Protein AF-A0A9Q1L7T2-F1 (afdb_monomer_lite)

InterPro domains:
  IPR008528 Protein unc-13 homologue [PTHR31280] (9-102)
  IPR014772 Mammalian uncoordinated homology 13, domain 2 [PS51259] (1-56)
  IPR057984 PATROL1-like, C-terminal [PF25761] (9-103)

Foldseek 3Di:
DVVVLVVQVVVLVVVLCVQCVVPPHDDNVVSVVVSVVVVLLSVVLPDDLVVLVVQLVVLVVCVVVVDGGPSRDHNVSSLVSLVPNPDPVSVVSNCVVVVPDDDD

Sequence (104 aa):
MAGVAVLQREDLEILKELFISGGEGLPRGVVENQVACVRQVIKMRGYETREIIEDLRSASELEMLGGRGKLGADTKTLLRILRYRGESKASQYVKKQFKIPKSA

Organism: NCBI:txid402998

Secondary structure (DSSP, 8-state):
-HHHHHHHHHHHHHHHHHHHGGGTSS-HHHHHHHHHHHHHHHHHHTS-HHHHHHHHHHHHHHGGGT---TT---HHHHHHHHHTT--HHHHHHHHHHTTPPPP-

Radius of gyration: 16.52 Å; chains: 1; bounding box: 40×27×43 Å

pLDDT: mean 86.13, std 10.61, range [50.28, 97.94]

Structure (mmCIF, N/CA/C/O backbone):
data_AF-A0A9Q1L7T2-F1
#
_entry.id   AF-A0A9Q1L7T2-F1
#
loop_
_atom_site.group_PDB
_atom_site.id
_atom_site.type_symbol
_atom_site.label_atom_id
_atom_site.label_alt_id
_atom_site.label_comp_id
_atom_site.label_asym_id
_atom_site.label_entity_id
_atom_site.label_seq_id
_atom_site.pdbx_PDB_ins_code
_atom_site.Cartn_x
_atom_site.Cartn_y
_atom_site.Cartn_z
_atom_site.occupancy
_atom_site.B_iso_or_equiv
_atom_site.auth_seq_id
_atom_site.auth_comp_id
_atom_site.auth_asym_id
_atom_site.auth_atom_id
_atom_site.pdbx_PDB_model_num
ATOM 1 N N . MET A 1 1 ? -16.205 -9.706 -5.444 1.00 50.28 1 MET A N 1
ATOM 2 C CA . MET A 1 1 ? -14.962 -9.236 -4.787 1.00 50.28 1 MET A CA 1
ATOM 3 C C . MET A 1 1 ? -13.688 -9.718 -5.493 1.00 50.28 1 MET A C 1
ATOM 5 O O . MET A 1 1 ? -12.783 -8.910 -5.624 1.00 50.28 1 MET A O 1
ATOM 9 N N . ALA A 1 2 ? -13.610 -10.954 -6.018 1.00 52.25 2 ALA A N 1
ATOM 10 C CA . ALA A 1 2 ? -12.409 -11.452 -6.717 1.00 52.25 2 ALA A CA 1
ATOM 11 C C . ALA A 1 2 ? -12.008 -10.647 -7.978 1.00 52.25 2 ALA A C 1
ATOM 13 O O . ALA A 1 2 ? -10.828 -10.376 -8.168 1.00 52.25 2 ALA A O 1
ATOM 14 N N . GLY A 1 3 ? -12.970 -10.191 -8.791 1.00 52.59 3 GLY A N 1
ATOM 15 C CA . GLY A 1 3 ? -12.677 -9.473 -10.045 1.00 52.59 3 GLY A CA 1
ATOM 16 C C . GLY A 1 3 ? -11.945 -8.135 -9.872 1.00 52.59 3 GLY A C 1
ATOM 17 O O . GLY A 1 3 ? -11.042 -7.833 -10.637 1.00 52.59 3 GLY A O 1
ATOM 18 N N . VAL A 1 4 ? -12.252 -7.359 -8.825 1.00 61.97 4 VAL A N 1
ATOM 19 C CA . VAL A 1 4 ? -11.604 -6.050 -8.589 1.00 61.97 4 VAL A CA 1
ATOM 20 C C . VAL A 1 4 ? -10.137 -6.214 -8.179 1.00 61.97 4 VAL A C 1
ATOM 22 O O . VAL A 1 4 ? -9.289 -5.419 -8.569 1.00 61.97 4 VAL A O 1
ATOM 25 N N . ALA A 1 5 ? -9.821 -7.260 -7.412 1.00 63.81 5 ALA A N 1
ATOM 26 C CA . ALA A 1 5 ? -8.450 -7.542 -6.996 1.00 63.81 5 ALA A CA 1
ATOM 27 C C . ALA A 1 5 ? -7.581 -8.073 -8.149 1.00 63.81 5 ALA A C 1
ATOM 29 O O . ALA A 1 5 ? -6.375 -7.837 -8.149 1.00 63.81 5 ALA A O 1
ATOM 30 N N . VAL A 1 6 ? -8.182 -8.779 -9.113 1.00 64.06 6 VAL A N 1
ATOM 31 C CA . VAL A 1 6 ? -7.502 -9.234 -10.337 1.00 64.06 6 VAL A CA 1
ATOM 32 C C . VAL A 1 6 ? -7.179 -8.037 -11.233 1.00 64.06 6 VAL A C 1
ATOM 34 O O . VAL A 1 6 ? -6.010 -7.848 -11.558 1.00 64.06 6 VAL A O 1
ATOM 37 N N . LEU A 1 7 ? -8.157 -7.157 -11.480 1.00 74.31 7 LEU A N 1
ATOM 38 C CA . LEU A 1 7 ? -7.957 -5.928 -12.260 1.00 74.31 7 LEU A CA 1
ATOM 39 C C . LEU A 1 7 ? -6.849 -5.043 -11.668 1.00 74.31 7 LEU A C 1
ATOM 41 O O . LEU A 1 7 ? -5.944 -4.635 -12.377 1.00 74.31 7 LEU A O 1
ATOM 45 N N . GLN A 1 8 ? -6.819 -4.846 -10.345 1.00 81.56 8 GLN A N 1
ATOM 46 C CA . GLN A 1 8 ? -5.761 -4.052 -9.699 1.00 81.56 8 GLN A CA 1
ATOM 47 C C . GLN A 1 8 ? -4.351 -4.636 -9.858 1.00 81.56 8 GLN A C 1
ATOM 49 O O . GLN A 1 8 ? -3.371 -3.890 -9.842 1.00 81.56 8 GLN A O 1
ATOM 54 N N . ARG A 1 9 ? -4.223 -5.964 -9.952 1.00 86.06 9 ARG A N 1
ATOM 55 C CA . ARG A 1 9 ? -2.923 -6.611 -10.176 1.00 86.06 9 ARG A CA 1
ATOM 56 C C . ARG A 1 9 ? -2.483 -6.459 -11.623 1.00 86.06 9 ARG A C 1
ATOM 58 O O . ARG A 1 9 ? -1.320 -6.151 -11.850 1.00 86.06 9 ARG A O 1
ATOM 65 N N . GLU A 1 10 ? -3.401 -6.652 -12.561 1.00 90.88 10 GLU A N 1
ATOM 66 C CA . GLU A 1 10 ? -3.153 -6.470 -13.993 1.00 90.88 10 GLU A CA 1
ATOM 67 C C . GLU A 1 10 ? -2.791 -5.014 -14.304 1.00 90.88 10 GLU A C 1
ATOM 69 O O . GLU A 1 10 ? -1.753 -4.764 -14.914 1.00 90.88 10 GLU A O 1
ATOM 74 N N . ASP A 1 11 ? -3.553 -4.056 -13.769 1.00 93.81 11 ASP A N 1
ATOM 75 C CA . ASP A 1 11 ? -3.272 -2.623 -13.884 1.00 93.81 11 ASP A CA 1
ATOM 76 C C . ASP A 1 11 ? -1.874 -2.276 -13.349 1.00 93.81 11 ASP A C 1
ATOM 78 O O . ASP A 1 11 ? -1.153 -1.478 -13.949 1.00 93.81 11 ASP A O 1
ATOM 82 N N . LEU A 1 12 ? -1.450 -2.894 -12.238 1.00 94.62 12 LEU A N 1
ATOM 83 C CA . LEU A 1 12 ? -0.110 -2.680 -11.689 1.00 94.62 12 LEU A CA 1
ATOM 84 C C . LEU A 1 12 ? 0.992 -3.216 -12.616 1.00 94.62 12 LEU A C 1
ATOM 86 O O . LEU A 1 12 ? 2.028 -2.564 -12.736 1.00 94.62 12 LEU A O 1
ATOM 90 N N . GLU A 1 13 ? 0.798 -4.366 -13.270 1.00 94.94 13 GLU A N 1
ATOM 91 C CA . GLU A 1 13 ? 1.772 -4.866 -14.252 1.00 94.94 13 GLU A CA 1
ATOM 92 C C . GLU A 1 13 ? 1.847 -3.958 -15.482 1.00 94.94 13 GLU A C 1
ATOM 94 O O . GLU A 1 13 ? 2.946 -3.665 -15.952 1.00 94.94 13 GLU A O 1
ATOM 99 N N . ILE A 1 14 ? 0.705 -3.459 -15.965 1.00 95.94 14 ILE A N 1
ATOM 100 C CA . ILE A 1 14 ? 0.659 -2.513 -17.087 1.00 95.94 14 ILE A CA 1
ATOM 101 C C . ILE A 1 14 ? 1.405 -1.226 -16.720 1.00 95.94 14 ILE A C 1
ATOM 103 O O . ILE A 1 14 ? 2.266 -0.777 -17.475 1.00 95.94 14 ILE A O 1
ATOM 107 N N . LEU A 1 15 ? 1.134 -0.655 -15.540 1.00 96.19 15 LEU A N 1
ATOM 108 C CA . LEU A 1 15 ? 1.838 0.534 -15.052 1.00 96.19 15 LEU A CA 1
ATOM 109 C C . LEU A 1 15 ? 3.339 0.280 -14.899 1.00 96.19 15 LEU A C 1
ATOM 111 O O . LEU A 1 15 ? 4.145 1.126 -15.278 1.00 96.19 15 LEU A O 1
ATOM 115 N N . LYS A 1 16 ? 3.732 -0.884 -14.374 1.00 96.94 16 LYS A N 1
ATOM 116 C CA . LYS A 1 16 ? 5.141 -1.262 -14.238 1.00 96.94 16 LYS A CA 1
ATOM 117 C C . LYS A 1 16 ? 5.852 -1.242 -15.589 1.00 96.94 16 LYS A C 1
ATOM 119 O O . LYS A 1 16 ? 6.889 -0.594 -15.712 1.00 96.94 16 LYS A O 1
ATOM 124 N N 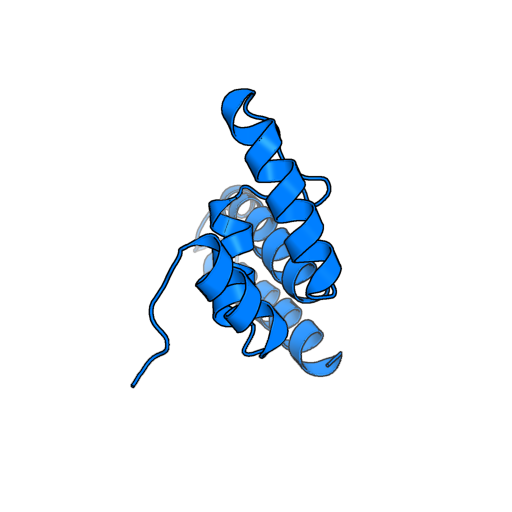. GLU A 1 17 ? 5.306 -1.926 -16.591 1.00 97.31 17 GLU A N 1
ATOM 125 C CA . GLU A 1 17 ? 5.929 -1.967 -17.916 1.00 97.31 17 GLU A CA 1
ATOM 126 C C . GLU A 1 17 ? 5.876 -0.598 -18.614 1.00 97.31 17 GLU A C 1
ATOM 128 O O . GLU A 1 17 ? 6.835 -0.243 -19.295 1.00 97.31 17 GLU A O 1
ATOM 133 N N . LEU A 1 18 ? 4.849 0.225 -18.363 1.00 97.19 18 LEU A N 1
ATOM 134 C CA . LEU A 1 18 ? 4.794 1.617 -18.828 1.00 97.19 18 LEU A CA 1
ATOM 135 C C . LEU A 1 18 ? 5.952 2.460 -18.266 1.00 97.19 18 LEU A C 1
ATOM 137 O O . LEU A 1 18 ? 6.588 3.194 -19.015 1.00 97.19 18 LEU A O 1
ATOM 141 N N . PHE A 1 19 ? 6.259 2.346 -16.969 1.00 97.38 19 PHE A N 1
ATOM 142 C CA . PHE A 1 19 ? 7.374 3.080 -16.353 1.00 97.38 19 PHE A CA 1
ATOM 143 C C . PHE A 1 19 ? 8.751 2.574 -16.794 1.00 97.38 19 PHE A C 1
ATOM 145 O O . PHE A 1 19 ? 9.702 3.353 -16.799 1.00 97.38 19 PHE A O 1
ATOM 152 N N . ILE A 1 20 ? 8.872 1.293 -17.149 1.00 97.88 20 ILE A N 1
ATOM 153 C CA . ILE A 1 20 ? 10.108 0.718 -17.705 1.00 97.88 20 ILE A CA 1
ATOM 154 C C . ILE A 1 20 ? 10.267 1.106 -19.183 1.00 97.88 20 ILE A C 1
ATOM 156 O O . ILE A 1 20 ? 11.385 1.314 -19.650 1.00 97.88 20 ILE A O 1
ATOM 160 N N . SER A 1 21 ? 9.156 1.213 -19.917 1.00 97.00 21 SER A N 1
ATOM 161 C CA . SER A 1 21 ? 9.078 1.638 -21.319 1.00 97.00 21 SER A CA 1
ATOM 162 C C . SER A 1 21 ? 10.088 0.934 -22.237 1.00 97.00 21 SER A C 1
ATOM 164 O O . SER A 1 21 ? 10.789 1.575 -23.018 1.00 97.00 21 SER A O 1
ATOM 166 N N . GLY A 1 22 ? 10.226 -0.391 -22.115 1.00 92.06 22 GLY A N 1
ATOM 167 C CA . GLY A 1 22 ? 11.142 -1.168 -22.962 1.00 92.06 22 GLY A CA 1
ATOM 168 C C . GLY A 1 22 ? 12.635 -0.867 -22.760 1.00 92.06 22 GLY A C 1
ATOM 169 O O . GLY A 1 22 ? 13.444 -1.308 -23.567 1.00 92.06 22 GLY A O 1
ATOM 170 N N . GLY A 1 23 ? 13.007 -0.150 -21.693 1.00 93.38 23 GLY A N 1
ATOM 171 C CA . GLY A 1 23 ? 14.385 0.260 -21.401 1.00 93.38 23 GLY A CA 1
ATOM 172 C C . GLY A 1 23 ? 14.644 1.761 -21.557 1.00 93.38 23 GLY A C 1
ATOM 173 O O . GLY A 1 23 ? 15.632 2.245 -21.017 1.00 93.38 23 GLY A O 1
ATOM 174 N N . GLU A 1 24 ? 13.737 2.498 -22.204 1.00 96.81 24 GLU A N 1
ATOM 175 C CA . GLU A 1 24 ? 13.808 3.964 -22.352 1.00 96.81 24 GLU A CA 1
ATOM 176 C C . GLU A 1 24 ? 13.297 4.716 -21.105 1.00 96.81 24 GLU A C 1
ATOM 178 O O . GLU A 1 24 ? 13.442 5.932 -20.991 1.00 96.81 24 GLU A O 1
ATOM 183 N N . GLY A 1 25 ? 12.652 4.003 -20.177 1.00 96.75 25 GLY A N 1
ATOM 184 C CA . GLY A 1 25 ? 12.085 4.555 -18.950 1.00 96.75 25 GLY A CA 1
ATOM 185 C C . GLY A 1 25 ? 13.005 4.430 -17.733 1.00 96.75 25 GLY A C 1
ATOM 186 O O . GLY A 1 25 ? 14.231 4.504 -17.808 1.00 96.75 25 GLY A O 1
ATOM 187 N N . LEU A 1 26 ? 12.399 4.240 -16.561 1.00 97.94 26 LEU A N 1
ATOM 188 C CA . LEU A 1 26 ? 13.130 4.033 -15.313 1.00 97.94 26 LEU A CA 1
ATOM 189 C C . LEU A 1 26 ? 13.825 2.658 -15.295 1.00 97.94 26 LEU A C 1
ATOM 191 O O . LEU A 1 26 ? 13.277 1.680 -15.814 1.00 97.94 26 LEU A O 1
ATOM 195 N N . PRO A 1 27 ? 14.983 2.523 -14.614 1.00 97.81 27 PRO A N 1
ATOM 196 C CA . PRO A 1 27 ? 15.647 1.233 -14.469 1.00 97.81 27 PRO A CA 1
ATOM 197 C C . PRO A 1 27 ? 14.716 0.192 -13.839 1.00 97.81 27 PRO A C 1
ATOM 199 O O . PRO A 1 27 ? 14.123 0.446 -12.787 1.00 97.81 27 PRO A O 1
ATOM 202 N N . ARG A 1 28 ? 14.639 -1.012 -14.426 1.00 96.38 28 ARG A N 1
ATOM 203 C CA . ARG A 1 28 ? 13.737 -2.085 -13.962 1.00 96.38 28 ARG A CA 1
ATOM 204 C C . ARG A 1 28 ? 13.848 -2.342 -12.458 1.00 96.38 28 ARG A C 1
ATOM 206 O O . ARG A 1 28 ? 12.828 -2.439 -11.792 1.00 96.38 28 ARG A O 1
ATOM 213 N N . GLY A 1 29 ? 15.063 -2.380 -11.906 1.00 96.25 29 GLY A N 1
ATOM 214 C CA . GLY A 1 29 ? 15.269 -2.579 -10.466 1.00 96.25 29 GLY A CA 1
ATOM 215 C C . GLY A 1 29 ? 14.639 -1.486 -9.591 1.00 96.25 29 GLY A C 1
ATOM 216 O O . GLY A 1 29 ? 14.094 -1.786 -8.532 1.00 96.25 29 GLY A O 1
ATOM 217 N N . VAL A 1 30 ? 14.647 -0.228 -10.044 1.00 96.31 30 VAL A N 1
ATOM 218 C CA . VAL A 1 30 ? 13.995 0.886 -9.333 1.00 96.31 30 VAL A CA 1
ATOM 219 C C . VAL A 1 30 ? 12.479 0.710 -9.353 1.00 96.31 30 VAL A C 1
ATOM 221 O O . VAL A 1 30 ? 11.838 0.839 -8.310 1.00 96.31 30 VAL A O 1
ATOM 224 N N . VAL A 1 31 ? 11.911 0.374 -10.514 1.00 97.12 31 VAL A N 1
ATOM 225 C CA . VAL A 1 31 ? 10.463 0.171 -10.658 1.00 97.12 31 VAL A CA 1
ATOM 226 C C . VAL A 1 31 ? 9.999 -1.045 -9.853 1.00 97.12 31 VAL A C 1
ATOM 228 O O . VAL A 1 31 ? 9.046 -0.929 -9.088 1.00 97.12 31 VAL A O 1
ATOM 231 N N . GLU A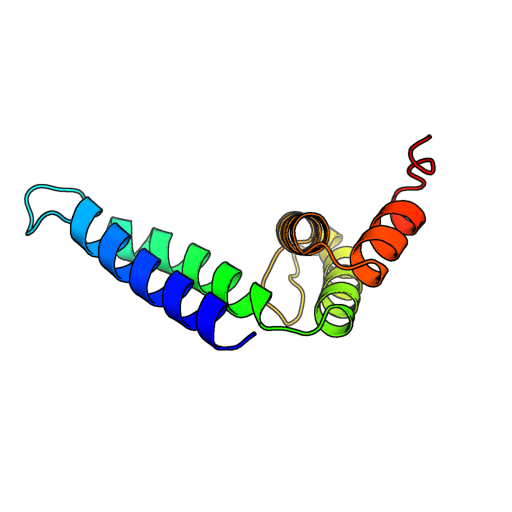 1 32 ? 10.696 -2.181 -9.940 1.00 95.75 32 GLU A N 1
ATOM 232 C CA . GLU A 1 32 ? 10.360 -3.403 -9.190 1.00 95.75 32 GLU A CA 1
ATOM 233 C C . GLU A 1 32 ? 10.391 -3.171 -7.669 1.00 95.75 32 GLU A C 1
ATOM 235 O O . GLU A 1 32 ? 9.491 -3.620 -6.956 1.00 95.75 32 GLU A O 1
ATOM 240 N N . ASN A 1 33 ? 11.354 -2.389 -7.164 1.00 95.31 33 ASN A N 1
ATOM 241 C CA . ASN A 1 33 ? 11.408 -2.022 -5.745 1.00 95.31 33 ASN A CA 1
ATOM 242 C C . ASN A 1 33 ? 10.174 -1.219 -5.297 1.00 95.31 33 ASN A C 1
ATOM 244 O O . ASN A 1 33 ? 9.634 -1.466 -4.217 1.00 95.31 33 ASN A O 1
ATOM 248 N N . GLN A 1 34 ? 9.694 -0.281 -6.119 1.00 93.69 34 GLN A N 1
ATOM 249 C CA . GLN A 1 34 ? 8.476 0.479 -5.809 1.00 93.69 34 GLN A CA 1
ATOM 250 C C . GLN A 1 34 ? 7.221 -0.394 -5.930 1.00 93.69 34 GLN A C 1
ATOM 252 O O . GLN A 1 34 ? 6.339 -0.362 -5.067 1.00 93.69 34 GLN A O 1
ATOM 257 N N . VAL A 1 35 ? 7.164 -1.235 -6.963 1.00 94.69 35 VAL A N 1
ATOM 258 C CA . VAL A 1 35 ? 6.069 -2.181 -7.200 1.00 94.69 35 VAL A CA 1
ATOM 259 C C . VAL A 1 35 ? 5.929 -3.169 -6.043 1.00 94.69 35 VAL A C 1
ATOM 261 O O . VAL A 1 35 ? 4.802 -3.481 -5.662 1.00 94.69 35 VAL A O 1
ATOM 264 N N . ALA A 1 36 ? 7.025 -3.615 -5.420 1.00 92.25 36 ALA A N 1
ATOM 265 C CA . ALA A 1 36 ? 6.978 -4.505 -4.259 1.00 92.25 36 ALA A CA 1
ATOM 266 C C . ALA A 1 36 ? 6.133 -3.927 -3.105 1.00 92.25 36 ALA A C 1
ATOM 268 O O . ALA A 1 36 ? 5.294 -4.632 -2.534 1.00 92.25 36 ALA A O 1
ATOM 269 N N . CYS A 1 37 ? 6.279 -2.629 -2.820 1.00 86.62 37 CYS A N 1
ATOM 270 C CA . CYS A 1 37 ? 5.476 -1.929 -1.815 1.00 86.62 37 CYS A CA 1
ATOM 271 C C . CYS A 1 37 ? 3.987 -1.895 -2.205 1.00 86.62 37 CYS A C 1
ATOM 273 O O . CYS A 1 37 ? 3.108 -2.231 -1.406 1.00 86.62 37 CYS A O 1
ATOM 275 N N . VAL A 1 38 ? 3.684 -1.567 -3.465 1.00 90.38 38 VAL A N 1
ATOM 276 C CA . VAL A 1 38 ? 2.298 -1.494 -3.958 1.00 90.38 38 VAL A CA 1
ATOM 277 C C . VAL A 1 38 ? 1.628 -2.872 -3.963 1.00 90.38 38 VAL A C 1
ATOM 279 O O . VAL A 1 38 ? 0.476 -2.993 -3.538 1.00 90.38 38 VAL A O 1
ATOM 282 N N . ARG A 1 39 ? 2.344 -3.937 -4.349 1.00 91.44 39 ARG A N 1
ATOM 283 C CA . ARG A 1 39 ? 1.849 -5.324 -4.279 1.00 91.44 39 ARG A CA 1
ATOM 284 C C . ARG A 1 39 ? 1.432 -5.700 -2.860 1.00 91.44 39 ARG A C 1
ATOM 286 O O . ARG A 1 39 ? 0.397 -6.347 -2.689 1.00 91.44 39 ARG A O 1
ATOM 293 N N . GLN A 1 40 ? 2.194 -5.282 -1.847 1.00 88.81 40 GLN A N 1
ATOM 294 C CA . GLN A 1 40 ? 1.831 -5.512 -0.448 1.00 88.81 40 GLN A CA 1
ATOM 295 C C . GLN A 1 40 ? 0.502 -4.820 -0.106 1.00 88.81 40 GLN A C 1
ATOM 297 O O . GLN A 1 40 ? -0.373 -5.440 0.496 1.00 88.81 40 GLN A O 1
ATOM 302 N N . VAL A 1 41 ? 0.295 -3.576 -0.549 1.00 88.94 41 VAL A N 1
ATOM 303 C CA . VAL A 1 41 ? -0.968 -2.844 -0.340 1.00 88.94 41 VAL A CA 1
ATOM 304 C C . VAL A 1 41 ? -2.149 -3.497 -1.061 1.00 88.94 41 VAL A C 1
ATOM 306 O O . VAL A 1 41 ? -3.219 -3.639 -0.466 1.00 88.94 41 VAL A O 1
ATOM 309 N N . ILE A 1 42 ? -1.969 -3.944 -2.306 1.00 89.31 42 ILE A N 1
ATOM 310 C CA . ILE A 1 42 ? -3.012 -4.666 -3.053 1.00 89.31 42 ILE A CA 1
ATOM 311 C C . ILE A 1 42 ? -3.366 -5.973 -2.344 1.00 89.31 42 ILE A C 1
ATOM 313 O O . ILE A 1 42 ? -4.546 -6.261 -2.147 1.00 89.31 42 ILE A O 1
ATOM 317 N N . LYS A 1 43 ? -2.363 -6.739 -1.890 1.00 88.31 43 LYS A N 1
ATOM 318 C CA . LYS A 1 43 ? -2.588 -7.939 -1.073 1.00 88.31 43 LYS A CA 1
ATOM 319 C C . LYS A 1 43 ? -3.413 -7.597 0.167 1.00 88.31 43 LYS A C 1
ATOM 321 O O . LYS A 1 43 ? -4.361 -8.312 0.476 1.00 88.31 43 LYS A O 1
ATOM 326 N N . MET A 1 44 ? -3.112 -6.476 0.826 1.00 87.25 44 MET A N 1
ATOM 327 C CA . MET A 1 44 ? -3.831 -6.075 2.030 1.00 87.25 44 MET A CA 1
ATOM 328 C C . MET A 1 44 ? -5.310 -5.734 1.800 1.00 87.25 44 MET A C 1
ATOM 330 O O . MET A 1 44 ? -6.135 -5.930 2.690 1.00 87.25 44 MET A O 1
ATOM 334 N N . ARG A 1 45 ? -5.688 -5.264 0.607 1.00 83.69 45 ARG A N 1
ATOM 335 C CA . ARG A 1 45 ? -7.104 -5.042 0.266 1.00 83.69 45 ARG A CA 1
ATOM 336 C C . ARG A 1 45 ? -7.926 -6.335 0.208 1.00 83.69 45 ARG A C 1
ATOM 338 O O . ARG A 1 45 ? -9.145 -6.244 0.272 1.00 83.69 45 ARG A O 1
ATOM 345 N N . GLY A 1 46 ? -7.280 -7.499 0.110 1.00 85.38 46 GLY A N 1
ATOM 346 C CA . GLY A 1 46 ? -7.940 -8.805 0.114 1.00 85.38 46 GLY A CA 1
ATOM 347 C C . GLY A 1 46 ? -8.262 -9.375 1.499 1.00 85.38 46 GLY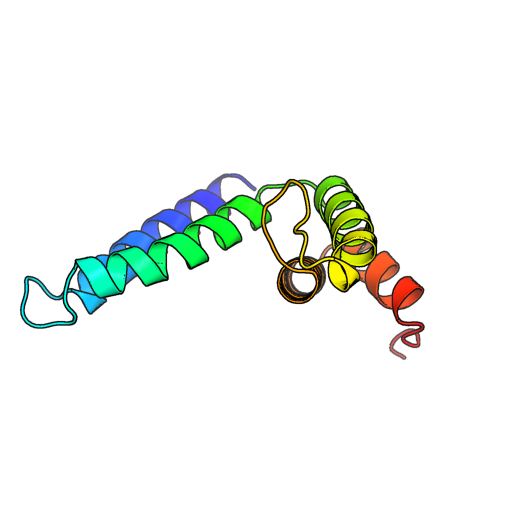 A C 1
ATOM 348 O O . GLY A 1 46 ? -9.039 -10.319 1.565 1.00 85.38 46 GLY A O 1
ATOM 349 N N . TYR A 1 47 ? -7.692 -8.835 2.585 1.00 90.75 47 TYR A N 1
ATOM 350 C CA . TYR A 1 47 ? -8.002 -9.299 3.946 1.00 90.75 47 TYR A CA 1
ATOM 351 C C . TYR A 1 47 ? -9.346 -8.778 4.430 1.00 90.75 47 TYR A C 1
ATOM 353 O O . TYR A 1 47 ? -9.745 -7.657 4.100 1.00 90.75 47 TYR A O 1
ATOM 361 N N . GLU A 1 48 ? -9.979 -9.533 5.319 1.00 91.12 48 GLU A N 1
ATOM 362 C CA . GLU A 1 48 ? -11.178 -9.114 6.028 1.00 91.12 48 GLU A CA 1
ATOM 363 C C . GLU A 1 48 ? -10.913 -7.880 6.897 1.00 91.12 48 GLU A C 1
ATOM 365 O O . GLU A 1 48 ? -9.826 -7.662 7.438 1.00 91.12 48 GLU A O 1
ATOM 370 N N . THR A 1 49 ? -11.937 -7.047 7.082 1.00 91.88 49 THR A N 1
ATOM 371 C CA . THR A 1 49 ? -11.819 -5.821 7.896 1.00 91.88 49 THR A CA 1
ATOM 372 C C . THR A 1 49 ? -11.400 -6.107 9.336 1.00 91.88 49 THR A C 1
ATOM 374 O O . THR A 1 49 ? -10.709 -5.293 9.945 1.00 91.88 49 THR A O 1
ATOM 377 N N . ARG A 1 50 ? -11.771 -7.272 9.877 1.00 92.50 50 ARG A N 1
ATOM 378 C CA . ARG A 1 50 ? -11.352 -7.702 11.219 1.00 92.50 50 ARG A CA 1
ATOM 379 C C . ARG A 1 50 ? -9.850 -7.962 11.299 1.00 92.50 50 ARG A C 1
ATOM 381 O O . ARG A 1 50 ? -9.222 -7.444 12.213 1.00 92.50 50 ARG A O 1
ATOM 388 N N . GLU A 1 51 ? -9.286 -8.665 10.321 1.00 93.50 51 GLU A N 1
ATOM 389 C CA . GLU A 1 51 ? -7.851 -8.980 10.274 1.00 93.50 51 GLU A CA 1
ATOM 390 C C . GLU A 1 51 ? -7.008 -7.700 10.236 1.00 93.50 51 GLU A C 1
ATOM 392 O O . GLU A 1 51 ? -6.005 -7.583 10.931 1.00 93.50 51 GLU A O 1
ATOM 397 N N . ILE A 1 52 ? -7.459 -6.688 9.489 1.00 93.50 52 ILE A N 1
ATOM 398 C CA . ILE A 1 52 ? -6.760 -5.397 9.389 1.00 93.50 52 ILE A CA 1
ATOM 399 C C . ILE A 1 52 ? -6.852 -4.603 10.694 1.00 93.50 52 ILE A C 1
ATOM 401 O O . ILE A 1 52 ? -5.900 -3.926 11.071 1.00 93.50 52 ILE A O 1
ATOM 405 N N . ILE A 1 53 ? -7.994 -4.661 11.386 1.00 93.12 53 ILE A N 1
ATOM 406 C CA . ILE A 1 53 ? -8.174 -4.011 12.691 1.00 93.12 53 ILE A CA 1
ATOM 407 C C . ILE A 1 53 ? -7.289 -4.667 13.755 1.00 93.12 53 ILE A C 1
ATOM 409 O O . ILE A 1 53 ? -6.706 -3.966 14.583 1.00 93.12 53 ILE A O 1
ATOM 413 N N . GLU A 1 54 ? -7.208 -5.996 13.753 1.00 92.81 54 GLU A N 1
ATOM 414 C CA . GLU A 1 54 ? -6.331 -6.744 14.654 1.00 92.81 54 GLU A CA 1
ATOM 415 C C . GLU A 1 54 ? -4.869 -6.393 14.396 1.00 92.81 54 GLU A C 1
ATOM 417 O O . GLU A 1 54 ? -4.157 -6.033 15.334 1.00 92.81 54 GLU A O 1
ATOM 422 N N . ASP A 1 55 ? -4.455 -6.384 13.128 1.00 92.88 55 ASP A N 1
ATOM 423 C CA . ASP A 1 55 ? -3.091 -6.023 12.763 1.00 92.88 55 ASP A CA 1
ATOM 424 C C . ASP A 1 55 ? -2.754 -4.575 13.124 1.00 92.88 55 ASP A C 1
ATOM 426 O O . ASP A 1 55 ? -1.666 -4.301 13.618 1.00 92.88 55 ASP A O 1
ATOM 430 N N . LEU A 1 56 ? -3.707 -3.652 12.963 1.00 91.81 56 LEU A N 1
ATOM 431 C CA . LEU A 1 56 ? -3.546 -2.255 13.359 1.00 91.81 56 LEU A CA 1
ATOM 432 C C . LEU A 1 56 ? -3.357 -2.105 14.871 1.00 91.81 56 LEU A C 1
ATOM 434 O O . LEU A 1 56 ? -2.545 -1.289 15.304 1.00 91.81 56 LEU A O 1
ATOM 438 N N . ARG A 1 57 ? -4.093 -2.877 15.678 1.00 89.75 57 ARG A N 1
ATOM 439 C CA . ARG A 1 57 ? -3.927 -2.865 17.136 1.00 89.75 57 ARG A CA 1
ATOM 440 C C . ARG A 1 57 ? -2.536 -3.364 17.516 1.00 89.75 57 ARG A C 1
ATOM 442 O O . ARG A 1 57 ? -1.833 -2.669 18.240 1.00 89.75 57 ARG A O 1
ATOM 449 N N . SER A 1 58 ? -2.125 -4.509 16.970 1.00 89.56 58 SER A N 1
ATOM 450 C CA . SER A 1 58 ? -0.794 -5.068 17.219 1.00 89.56 58 SER A CA 1
ATOM 451 C C . SER A 1 58 ? 0.322 -4.135 16.743 1.00 89.56 58 SER A C 1
ATOM 453 O O . SER A 1 58 ? 1.280 -3.906 17.474 1.00 89.56 58 SER A O 1
ATOM 455 N N . ALA A 1 59 ? 0.195 -3.544 15.552 1.00 88.69 59 ALA A N 1
ATOM 456 C CA . ALA A 1 59 ? 1.165 -2.586 15.027 1.00 88.69 59 ALA A CA 1
ATOM 457 C C . ALA A 1 59 ? 1.264 -1.332 15.908 1.00 88.69 59 ALA A C 1
ATOM 459 O O . ALA A 1 59 ? 2.368 -0.875 16.173 1.00 88.69 59 ALA A O 1
ATOM 460 N N . SER A 1 60 ? 0.139 -0.818 16.416 1.00 85.88 60 SER A N 1
ATOM 461 C CA . SER A 1 60 ? 0.122 0.340 17.318 1.00 85.88 60 SER A CA 1
ATOM 462 C C . SER A 1 60 ? 0.795 0.058 18.665 1.00 85.88 60 SER A C 1
ATOM 464 O O . SER A 1 60 ? 1.390 0.967 19.238 1.00 85.88 60 SER A O 1
ATOM 466 N N . GLU A 1 61 ? 0.707 -1.171 19.179 1.00 84.94 61 GLU A N 1
ATOM 467 C CA . GLU A 1 61 ? 1.414 -1.596 20.397 1.00 84.94 61 GLU A CA 1
ATOM 468 C C . GLU A 1 61 ? 2.929 -1.706 20.154 1.00 84.94 61 GLU A C 1
ATOM 470 O O . GLU A 1 61 ? 3.738 -1.345 21.008 1.00 84.94 61 GLU A O 1
ATOM 475 N N . LEU A 1 62 ? 3.312 -2.160 18.959 1.00 79.50 62 LEU A N 1
ATOM 476 C CA . LEU A 1 62 ? 4.700 -2.355 18.534 1.00 79.50 62 LEU A CA 1
ATOM 477 C C . LEU A 1 62 ? 5.374 -1.083 17.989 1.00 79.50 62 LEU A C 1
ATOM 479 O O . LEU A 1 62 ? 6.595 -1.073 17.827 1.00 79.50 62 LEU A O 1
ATOM 483 N N . GLU A 1 63 ? 4.618 -0.013 17.723 1.00 76.25 63 GLU A N 1
ATOM 484 C CA . GLU A 1 63 ? 5.104 1.212 17.068 1.00 76.25 63 GLU A CA 1
ATOM 485 C C . GLU A 1 63 ? 6.232 1.886 17.865 1.00 76.25 63 GLU A C 1
ATOM 487 O O . GLU A 1 63 ? 7.216 2.342 17.284 1.00 76.25 63 GLU A O 1
ATOM 492 N N . MET A 1 64 ? 6.158 1.844 19.201 1.00 70.81 64 MET A N 1
ATOM 493 C CA . MET A 1 64 ? 7.204 2.366 20.097 1.00 70.81 64 MET A CA 1
ATOM 494 C C . MET A 1 64 ? 8.510 1.556 20.054 1.00 70.81 64 MET A C 1
ATOM 496 O O . MET A 1 64 ? 9.557 2.053 20.460 1.00 70.81 64 MET A O 1
ATOM 500 N N . LEU A 1 65 ? 8.461 0.320 19.553 1.00 74.12 65 LEU A N 1
ATOM 501 C CA . LEU A 1 65 ? 9.606 -0.583 19.403 1.00 74.12 65 LEU A CA 1
ATOM 502 C C . LEU A 1 65 ? 10.077 -0.683 17.942 1.00 74.12 65 LEU A C 1
ATOM 504 O O . LEU A 1 65 ? 10.923 -1.517 17.622 1.00 74.12 65 LEU A O 1
ATOM 508 N N . GLY A 1 66 ? 9.511 0.127 17.037 1.00 67.38 66 GLY A N 1
ATOM 509 C CA . GLY A 1 66 ? 9.779 0.045 15.598 1.00 67.38 66 GLY A CA 1
ATOM 510 C C . GLY A 1 66 ? 9.277 -1.250 14.945 1.00 67.38 66 GLY A C 1
ATOM 511 O O . GLY A 1 66 ? 9.663 -1.561 13.816 1.00 67.38 66 GLY A O 1
ATOM 512 N N . GLY A 1 67 ? 8.436 -2.019 15.643 1.00 69.50 67 GLY A N 1
ATOM 513 C CA . GLY A 1 67 ? 7.877 -3.267 15.142 1.00 69.50 67 GLY A CA 1
ATOM 514 C C . GLY A 1 67 ? 6.723 -3.032 14.168 1.00 69.50 67 GLY A C 1
ATOM 515 O O . GLY A 1 67 ? 6.073 -1.988 14.169 1.00 69.50 67 GLY A O 1
ATOM 516 N N . ARG A 1 68 ? 6.459 -4.027 13.318 1.00 78.06 68 ARG A N 1
ATOM 517 C CA . ARG A 1 68 ? 5.315 -4.038 12.396 1.00 78.06 68 ARG A CA 1
ATOM 518 C C . ARG A 1 68 ? 4.331 -5.126 12.805 1.00 78.06 68 ARG A C 1
ATOM 520 O O . ARG A 1 68 ? 4.729 -6.123 13.406 1.00 78.06 68 ARG A O 1
ATOM 527 N N . GLY A 1 69 ? 3.062 -4.940 12.447 1.00 80.50 69 GLY A N 1
ATOM 528 C CA . GLY A 1 69 ? 2.056 -5.993 12.564 1.00 80.50 69 GLY A CA 1
ATOM 529 C C . GLY A 1 69 ? 2.414 -7.227 11.725 1.00 80.50 69 GLY A C 1
ATOM 530 O O . GLY A 1 69 ? 3.331 -7.209 10.897 1.00 80.50 69 GLY A O 1
ATOM 531 N N . LYS A 1 70 ? 1.651 -8.303 11.901 1.00 86.19 70 LYS A N 1
ATOM 532 C CA . LYS A 1 70 ? 1.767 -9.554 11.137 1.00 86.19 70 LYS A CA 1
ATOM 533 C C . LYS A 1 70 ? 1.600 -9.340 9.629 1.00 86.19 70 LYS A C 1
ATOM 535 O O . LYS A 1 70 ? 2.177 -10.099 8.854 1.00 86.19 70 LYS A O 1
ATOM 540 N N . LEU A 1 71 ? 0.854 -8.318 9.196 1.00 87.44 71 LEU A N 1
ATOM 541 C CA . LEU A 1 71 ? 0.710 -7.982 7.770 1.00 87.44 71 LEU A CA 1
ATOM 542 C C . LEU A 1 71 ? 1.890 -7.157 7.218 1.00 87.44 71 LEU A C 1
ATOM 544 O O . LEU A 1 71 ? 1.925 -6.836 6.026 1.00 87.44 71 LEU A O 1
ATOM 548 N N . GLY A 1 72 ? 2.876 -6.829 8.062 1.00 85.56 72 GLY A N 1
ATOM 549 C CA . GLY A 1 72 ? 4.129 -6.177 7.673 1.00 85.56 72 GLY A CA 1
ATOM 550 C C . GLY A 1 72 ? 3.982 -4.708 7.272 1.00 85.56 72 GLY A C 1
ATOM 551 O O . GLY A 1 72 ? 4.909 -4.143 6.681 1.00 85.56 72 GLY A O 1
ATOM 552 N N . ALA A 1 73 ? 2.828 -4.101 7.549 1.00 87.31 73 ALA A N 1
ATOM 553 C CA . ALA A 1 7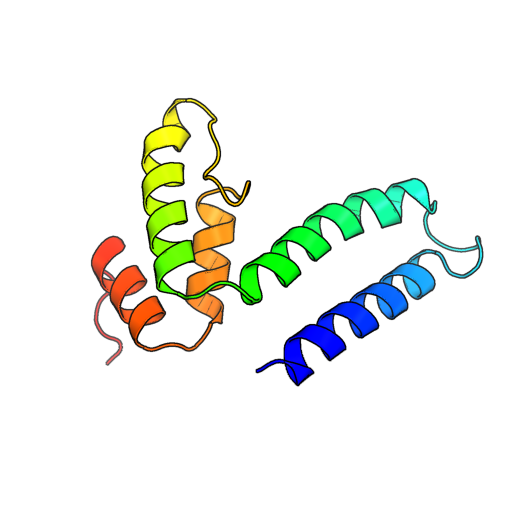3 ? 2.526 -2.705 7.265 1.00 87.31 73 ALA A CA 1
ATOM 554 C C . ALA A 1 73 ? 2.576 -1.856 8.539 1.00 87.31 73 ALA A C 1
ATOM 556 O O . ALA A 1 73 ? 2.355 -2.350 9.644 1.00 87.31 73 ALA A O 1
ATOM 557 N N . ASP A 1 74 ? 2.880 -0.571 8.375 1.00 87.81 74 ASP A N 1
ATOM 558 C CA . ASP A 1 74 ? 2.819 0.391 9.472 1.00 87.81 74 ASP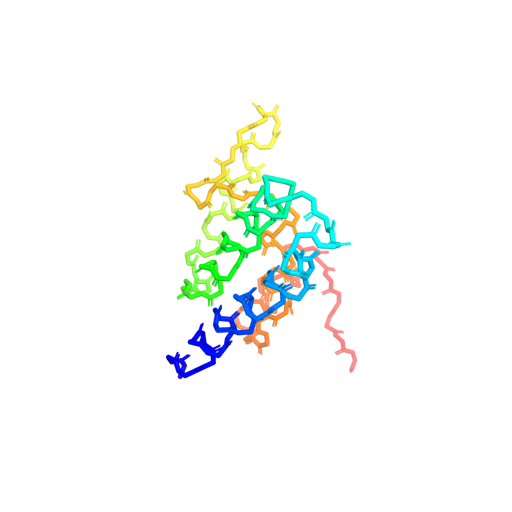 A CA 1
ATOM 559 C C . ASP A 1 74 ? 1.373 0.817 9.788 1.00 87.81 74 ASP A C 1
ATOM 561 O O . ASP A 1 74 ? 0.451 0.685 8.970 1.00 87.81 74 ASP A O 1
ATOM 565 N N . THR A 1 75 ? 1.189 1.390 10.980 1.00 89.62 75 THR A N 1
ATOM 566 C CA . THR A 1 75 ? -0.089 1.912 11.481 1.00 89.62 75 THR A CA 1
ATOM 567 C C . THR A 1 75 ? -0.757 2.855 10.469 1.00 89.62 75 THR A C 1
ATOM 569 O O . THR A 1 75 ? -1.963 2.772 10.224 1.00 89.62 75 THR A O 1
ATOM 572 N N . LYS A 1 76 ? 0.015 3.733 9.808 1.00 89.56 76 LYS A N 1
ATOM 573 C CA . LYS A 1 76 ? -0.508 4.730 8.853 1.00 89.56 76 LYS A CA 1
ATOM 574 C C . LYS A 1 76 ? -1.075 4.071 7.595 1.00 89.56 76 LYS A C 1
ATOM 576 O O . LYS A 1 76 ? -2.094 4.518 7.066 1.00 89.56 76 LYS A O 1
ATOM 581 N N . THR A 1 77 ? -0.434 3.019 7.109 1.00 90.31 77 THR A N 1
ATOM 582 C CA . THR A 1 77 ? -0.839 2.260 5.925 1.00 90.31 77 THR A CA 1
ATOM 583 C C . THR A 1 77 ? -2.116 1.476 6.203 1.00 90.31 77 THR A C 1
ATOM 585 O O . THR A 1 77 ? -3.075 1.579 5.433 1.00 90.31 77 THR A O 1
ATOM 588 N N . LEU A 1 78 ? -2.186 0.788 7.345 1.00 91.62 78 LEU A N 1
ATOM 589 C CA . LEU A 1 78 ? -3.381 0.059 7.784 1.00 91.62 78 LEU A CA 1
ATOM 590 C C . LEU A 1 78 ? -4.589 0.999 7.962 1.00 91.62 78 LEU A C 1
ATOM 592 O O . LEU A 1 78 ? -5.683 0.708 7.471 1.00 91.62 78 LEU A O 1
ATOM 596 N N . LEU A 1 79 ? -4.388 2.180 8.562 1.00 90.56 79 LEU A N 1
ATOM 597 C CA . LEU A 1 79 ? -5.434 3.204 8.698 1.00 90.56 79 LEU A CA 1
ATOM 598 C C . LEU A 1 79 ? -5.955 3.714 7.353 1.00 90.56 79 LEU A C 1
ATOM 600 O O . LEU A 1 79 ? -7.166 3.874 7.180 1.00 90.56 79 LEU A O 1
ATOM 604 N N . ARG A 1 80 ? -5.062 3.965 6.387 1.00 90.06 80 ARG A N 1
ATOM 605 C CA . ARG A 1 80 ? -5.464 4.376 5.034 1.00 90.06 80 ARG A CA 1
ATOM 606 C C . ARG A 1 80 ? -6.305 3.292 4.369 1.00 90.06 80 ARG A C 1
ATOM 608 O O . ARG A 1 80 ? -7.346 3.610 3.801 1.00 90.06 80 ARG A O 1
ATOM 615 N N . ILE A 1 81 ? -5.906 2.026 4.482 1.00 90.19 81 ILE A N 1
ATOM 616 C CA . ILE A 1 81 ? -6.671 0.912 3.914 1.00 90.19 81 ILE A CA 1
ATOM 617 C C . ILE A 1 81 ? -8.072 0.843 4.524 1.00 90.19 81 ILE A C 1
ATOM 619 O O . ILE A 1 81 ? -9.035 0.764 3.766 1.00 90.19 81 ILE A O 1
ATOM 623 N N . LEU A 1 82 ? -8.207 0.932 5.853 1.00 90.69 82 LEU A N 1
ATOM 624 C CA . LEU A 1 82 ? -9.516 0.940 6.520 1.00 90.69 82 LEU A CA 1
ATOM 625 C C . LEU A 1 82 ? -10.389 2.112 6.059 1.00 90.69 82 LEU A C 1
ATOM 627 O O . LEU A 1 82 ? -11.569 1.924 5.764 1.00 90.69 82 LEU A O 1
ATOM 631 N N . ARG A 1 83 ? -9.811 3.313 5.948 1.00 86.38 83 ARG A N 1
ATOM 632 C CA . ARG A 1 83 ? -10.534 4.520 5.523 1.00 86.38 83 ARG A CA 1
ATOM 633 C C . ARG A 1 83 ? -11.079 4.411 4.098 1.00 86.38 83 ARG A C 1
ATOM 635 O O . ARG A 1 83 ? -12.194 4.854 3.849 1.00 86.38 83 ARG A O 1
ATOM 642 N N . TYR A 1 84 ? -10.317 3.828 3.174 1.00 84.31 84 TYR A N 1
ATOM 643 C CA . TYR A 1 84 ? -10.711 3.712 1.763 1.00 84.31 84 TYR A CA 1
ATOM 644 C C . TYR A 1 84 ? -11.507 2.442 1.440 1.00 84.31 84 TYR A C 1
ATOM 646 O O . TYR A 1 84 ? -11.816 2.200 0.275 1.00 84.31 84 TYR A O 1
ATOM 654 N N . ARG A 1 85 ? -11.830 1.614 2.439 1.00 83.19 85 ARG A N 1
ATOM 655 C CA . ARG A 1 85 ? -12.521 0.337 2.230 1.00 83.19 85 ARG A CA 1
ATOM 656 C C . ARG A 1 85 ? -14.034 0.476 2.018 1.00 83.19 85 ARG A C 1
ATOM 658 O O . ARG A 1 85 ? -14.656 -0.445 1.513 1.00 83.19 85 ARG A O 1
ATOM 665 N N . GLY A 1 86 ? -14.636 1.600 2.414 1.00 74.31 86 GLY A N 1
ATOM 666 C CA . GLY A 1 86 ? -16.076 1.860 2.245 1.00 74.31 86 GLY A CA 1
ATOM 667 C C . GLY A 1 86 ? -17.008 1.017 3.131 1.00 74.31 86 GLY A C 1
ATOM 668 O O . GLY A 1 86 ? -18.218 1.210 3.111 1.00 74.31 86 GLY A O 1
ATOM 669 N N . GLU A 1 87 ? -16.472 0.107 3.948 1.00 83.50 87 GLU A N 1
ATOM 670 C CA . GLU A 1 87 ? -17.257 -0.727 4.857 1.00 83.50 87 GLU A CA 1
ATOM 671 C C . GLU A 1 87 ? -17.677 0.025 6.129 1.00 83.50 87 GLU A C 1
ATOM 673 O O . GLU A 1 87 ? -16.890 0.748 6.756 1.00 83.50 87 GLU A O 1
ATOM 678 N N . SER A 1 88 ? -18.914 -0.214 6.579 1.00 83.81 88 SER A N 1
ATOM 679 C CA . SER A 1 88 ? -19.458 0.389 7.804 1.00 83.81 88 SER A CA 1
ATOM 680 C C . SER A 1 88 ? -18.640 0.021 9.045 1.00 83.81 88 SER A C 1
ATOM 682 O O . SER A 1 88 ? -18.356 0.890 9.868 1.00 83.81 88 SER A O 1
ATOM 684 N N . LYS A 1 89 ? -18.189 -1.238 9.150 1.00 86.06 89 LYS A N 1
ATOM 685 C CA . LYS A 1 89 ? -17.341 -1.735 10.247 1.00 86.06 89 LYS A CA 1
ATOM 686 C C . LYS A 1 89 ? -16.000 -1.001 10.323 1.00 86.06 89 LYS A C 1
ATOM 688 O O . LYS A 1 89 ? -15.607 -0.571 11.406 1.00 86.06 89 LYS A O 1
ATOM 693 N N . ALA A 1 90 ? -15.329 -0.808 9.185 1.00 85.62 90 ALA A N 1
ATOM 694 C CA . ALA A 1 90 ? -14.067 -0.070 9.119 1.00 85.62 90 ALA A CA 1
ATOM 695 C C . ALA A 1 90 ? -14.270 1.396 9.537 1.00 85.62 90 ALA A C 1
ATOM 697 O O . ALA A 1 90 ? -13.545 1.921 10.383 1.00 85.62 90 ALA A O 1
ATOM 698 N N . SER A 1 91 ? -15.326 2.029 9.018 1.00 85.19 91 SER A N 1
ATOM 699 C CA . SER A 1 91 ? -15.671 3.417 9.339 1.00 85.19 91 SER A CA 1
ATOM 700 C C . SER A 1 91 ? -16.017 3.621 10.818 1.00 85.19 91 SER A C 1
ATOM 702 O O . SER A 1 91 ? -15.572 4.593 11.427 1.00 85.19 91 SER A O 1
ATOM 704 N N . GLN A 1 92 ? -16.793 2.711 11.416 1.00 87.50 92 GLN A N 1
ATOM 705 C CA . GLN A 1 92 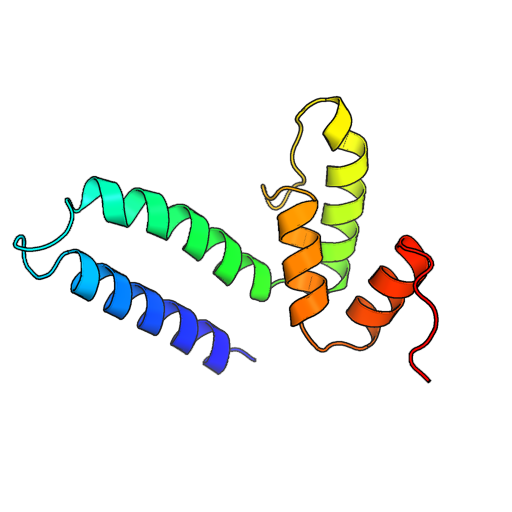? -17.141 2.759 12.839 1.00 87.50 92 GLN A CA 1
ATOM 706 C C . GLN A 1 92 ? -15.907 2.603 13.727 1.00 87.50 92 GLN A C 1
ATOM 708 O O . GLN A 1 92 ? -15.757 3.357 14.690 1.00 87.50 92 GLN A O 1
ATOM 713 N N . TYR A 1 93 ? -15.017 1.665 13.391 1.00 88.81 93 TYR A N 1
ATOM 714 C CA . TYR A 1 93 ? -13.776 1.465 14.129 1.00 88.81 93 TYR A CA 1
ATOM 715 C C . TYR A 1 93 ? -12.906 2.728 14.111 1.00 88.81 93 TYR A C 1
ATOM 717 O O . TYR A 1 93 ? -12.541 3.226 15.174 1.00 88.81 93 TYR A O 1
ATOM 725 N N . VAL A 1 94 ? -12.643 3.300 12.928 1.00 86.06 94 VAL A N 1
ATOM 726 C CA . VAL A 1 94 ? -11.815 4.512 12.794 1.00 86.06 94 VAL A CA 1
ATOM 727 C C . VAL A 1 94 ? -12.439 5.690 13.551 1.00 86.06 94 VAL A C 1
ATOM 729 O O . VAL A 1 94 ? -11.746 6.367 14.308 1.00 86.06 94 VAL A O 1
ATOM 732 N N . LYS A 1 95 ? -13.755 5.913 13.428 1.00 87.00 95 LYS A N 1
ATOM 733 C CA . LYS A 1 95 ? -14.437 6.992 14.164 1.00 87.00 95 LYS A CA 1
ATOM 734 C C . LYS A 1 95 ? -14.326 6.819 15.680 1.00 87.00 95 LYS A C 1
ATOM 736 O O . LYS A 1 95 ? -14.035 7.787 16.376 1.00 87.00 95 LYS A O 1
ATOM 741 N N . LYS A 1 96 ? -14.509 5.594 16.186 1.00 87.12 96 LYS A N 1
ATOM 742 C CA . LYS A 1 96 ? -14.390 5.282 17.618 1.00 87.12 96 LYS A CA 1
ATOM 743 C C . LYS A 1 96 ? -12.960 5.478 18.124 1.00 87.12 96 LYS A C 1
ATOM 745 O O . LYS A 1 96 ? -12.775 6.123 19.151 1.00 87.12 96 LYS A O 1
ATOM 750 N N . GLN A 1 97 ? -11.971 4.956 17.400 1.00 84.06 97 GLN A N 1
ATOM 751 C CA . GLN A 1 97 ? -10.564 4.999 17.803 1.00 84.06 97 GLN A CA 1
ATOM 752 C C . GLN A 1 97 ? -10.030 6.435 17.878 1.00 84.06 97 GLN A C 1
ATOM 754 O O . GLN A 1 97 ? -9.342 6.788 18.829 1.00 84.06 97 GLN A O 1
ATOM 759 N N . PHE A 1 98 ? -10.392 7.278 16.909 1.00 83.94 98 PHE A N 1
ATOM 760 C CA . PHE A 1 98 ? -9.909 8.661 16.818 1.00 83.94 98 PHE A CA 1
ATOM 761 C C . PHE A 1 98 ? -10.894 9.696 17.373 1.00 83.94 98 PHE A C 1
ATOM 763 O O . PHE A 1 98 ? -10.691 10.890 17.176 1.00 83.94 98 PHE A O 1
ATOM 770 N N . LYS A 1 99 ? -11.965 9.254 18.050 1.00 86.31 99 LYS A N 1
ATOM 771 C CA . LYS A 1 99 ? -13.027 10.120 18.598 1.00 86.31 99 LYS A CA 1
ATOM 772 C C . LYS A 1 99 ? -13.565 11.127 17.566 1.00 86.31 99 LYS A C 1
ATOM 774 O O . LYS A 1 99 ? -13.883 12.264 17.901 1.00 86.31 99 LYS A O 1
ATOM 779 N N . ILE A 1 100 ? -13.656 10.708 16.303 1.00 80.31 100 ILE A N 1
ATOM 780 C CA . ILE A 1 100 ? -14.143 11.559 15.214 1.00 80.31 100 ILE A CA 1
ATOM 781 C C . ILE A 1 100 ? -15.663 11.682 15.373 1.00 80.31 100 ILE A C 1
ATOM 783 O O . ILE A 1 100 ? -16.337 10.646 15.460 1.00 80.31 100 ILE A O 1
ATOM 787 N N . PRO A 1 101 ? -16.222 12.905 15.390 1.00 77.12 101 PRO A N 1
ATOM 788 C CA . PRO A 1 101 ? -17.662 13.104 15.453 1.00 77.12 101 PRO A CA 1
ATOM 789 C C . PRO A 1 101 ? -18.380 12.342 14.338 1.00 77.12 101 PRO A C 1
ATOM 791 O O . PRO A 1 101 ? -17.846 12.134 13.242 1.00 77.12 101 PRO A O 1
ATOM 794 N N . LYS A 1 102 ? -19.622 11.927 14.597 1.00 69.62 102 LYS A N 1
ATOM 795 C CA . LYS A 1 102 ? -20.478 11.466 13.504 1.00 69.62 102 LYS A CA 1
ATOM 796 C C . LYS A 1 102 ? -20.643 12.645 12.544 1.00 69.62 102 LYS A C 1
ATOM 798 O O . LYS A 1 102 ? -20.967 13.742 12.982 1.00 69.62 102 LYS A O 1
ATOM 803 N N . SER A 1 103 ? -20.351 12.415 11.266 1.00 68.69 103 SER A N 1
ATOM 804 C CA . SER A 1 103 ? -20.685 13.359 10.202 1.00 68.69 103 SER A CA 1
ATOM 805 C C . SER A 1 103 ? -22.169 13.710 10.331 1.00 68.69 103 SER A C 1
ATOM 807 O O . SER A 1 103 ? -22.963 12.790 10.550 1.00 68.69 103 SER A O 1
ATOM 809 N N . ALA A 1 104 ? -22.475 15.010 10.300 1.00 53.31 104 ALA A N 1
ATOM 810 C CA . ALA A 1 104 ? -23.840 15.528 10.317 1.00 53.31 104 ALA A CA 1
ATOM 811 C C . ALA A 1 104 ? -24.654 14.979 9.139 1.00 53.31 104 ALA A C 1
ATOM 813 O O . ALA A 1 104 ? -24.033 14.716 8.080 1.00 53.31 104 ALA A O 1
#